Protein AF-A0A4Q3BSJ5-F1 (afdb_monomer)

Solvent-accessible surface area (backbone atoms only — not comparable to full-atom values): 5817 Å² total; per-residue (Å²): 141,86,61,68,71,60,55,51,52,55,49,53,54,51,51,53,41,41,53,52,51,51,50,32,44,76,70,63,50,33,48,76,41,50,92,74,35,34,37,34,29,49,56,80,86,54,62,96,56,55,69,68,57,54,44,50,52,54,38,42,50,48,47,39,46,62,66,69,65,67,56,83,48,6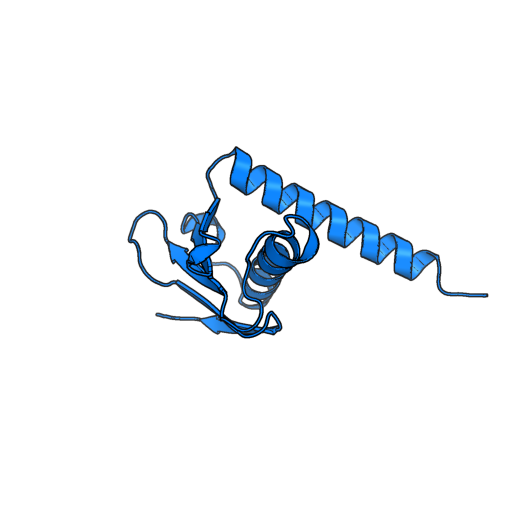0,67,84,49,49,41,36,33,26,28,60,88,79,66,44,58,54,24,33,32,43,63,73,76,46,70,47,82,42,124

Secondary structure (DSSP, 8-state):
---HHHHHHHHHHHHHHHHHHHHHHHTTSEEEETTTTEEEE-GGGTTT--HHHHHHHHHHHHHIIIIII-SS--TTS-EEEEETTT--EEEEEETTTEEEE--

Structure (mmCIF, N/CA/C/O backbone):
data_AF-A0A4Q3BSJ5-F1
#
_entry.id   AF-A0A4Q3BSJ5-F1
#
loop_
_atom_site.group_PDB
_atom_site.id
_atom_site.type_symbol
_atom_site.label_atom_id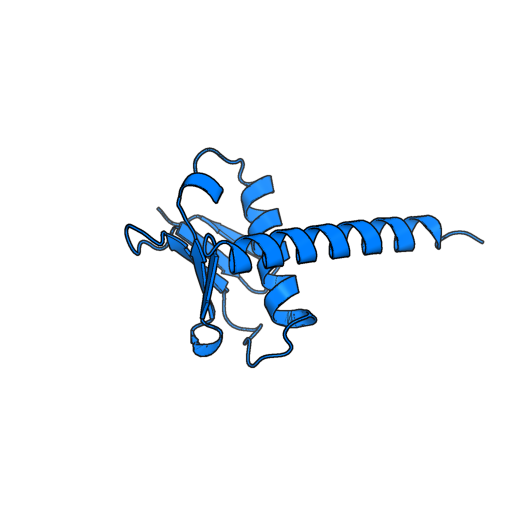
_atom_site.label_alt_id
_atom_site.label_comp_id
_atom_site.label_asym_id
_atom_site.label_entity_id
_atom_site.label_seq_id
_atom_site.pdbx_PDB_ins_code
_atom_site.Cartn_x
_atom_site.Cartn_y
_atom_site.Cartn_z
_atom_site.occupancy
_atom_site.B_iso_or_equiv
_atom_site.auth_seq_id
_atom_site.auth_comp_id
_atom_site.auth_asym_id
_atom_site.auth_atom_id
_atom_site.pdbx_PDB_model_num
ATOM 1 N N . MET A 1 1 ? 24.733 17.215 -24.770 1.00 42.94 1 MET A N 1
ATOM 2 C CA . MET A 1 1 ? 25.108 16.753 -23.414 1.00 42.94 1 MET A CA 1
ATOM 3 C C . MET A 1 1 ? 24.084 17.277 -22.419 1.00 42.94 1 MET A C 1
ATOM 5 O O . MET A 1 1 ? 24.121 18.449 -22.086 1.00 42.94 1 MET A O 1
ATOM 9 N N . GLY A 1 2 ? 23.133 16.458 -21.984 1.00 48.19 2 GLY A N 1
ATOM 10 C CA . GLY A 1 2 ? 22.139 16.880 -20.998 1.00 48.19 2 GLY A CA 1
ATOM 11 C C . GLY A 1 2 ? 21.138 15.763 -20.790 1.00 48.19 2 GLY A C 1
ATOM 12 O O . GLY A 1 2 ? 20.405 15.479 -21.725 1.00 48.19 2 GLY A O 1
ATOM 13 N N . SER A 1 3 ? 21.200 15.087 -19.636 1.00 48.91 3 SER A N 1
ATOM 14 C CA . SER A 1 3 ? 20.143 14.207 -19.078 1.00 48.91 3 SER A CA 1
ATOM 15 C C . SER A 1 3 ? 20.566 13.473 -17.789 1.00 48.91 3 SER A C 1
ATOM 17 O O . SER A 1 3 ? 19.729 12.874 -17.126 1.00 48.91 3 SER A O 1
ATOM 19 N N . THR A 1 4 ? 21.835 13.508 -17.367 1.00 52.75 4 THR A N 1
ATOM 20 C CA . THR A 1 4 ? 22.289 12.724 -16.196 1.00 52.75 4 THR A CA 1
ATOM 21 C C . THR A 1 4 ? 21.778 13.242 -14.847 1.00 52.75 4 THR A C 1
ATOM 23 O O . THR A 1 4 ? 21.507 12.436 -13.960 1.00 52.75 4 THR A O 1
ATOM 26 N N . LYS A 1 5 ? 21.575 14.558 -14.688 1.00 47.62 5 LYS A N 1
ATOM 27 C CA . LYS A 1 5 ? 21.051 15.142 -13.435 1.00 47.62 5 LYS A CA 1
ATOM 28 C C . LYS A 1 5 ? 19.560 14.860 -13.202 1.00 47.62 5 LYS A C 1
ATOM 30 O O . LYS A 1 5 ? 19.175 14.661 -12.056 1.00 47.62 5 LYS A O 1
ATOM 35 N N . GLY A 1 6 ? 18.752 14.806 -14.267 1.00 50.19 6 GLY A N 1
ATOM 36 C CA . GLY A 1 6 ? 17.335 14.423 -14.180 1.00 50.19 6 GLY A CA 1
ATOM 37 C C . GLY A 1 6 ? 17.187 12.966 -13.744 1.00 50.19 6 GLY A C 1
ATOM 38 O O . GLY A 1 6 ? 16.578 12.689 -12.718 1.00 50.19 6 GLY A O 1
ATOM 39 N N . ASN A 1 7 ? 17.906 12.060 -14.418 1.00 59.94 7 ASN A N 1
ATOM 40 C CA . ASN A 1 7 ? 17.882 10.635 -14.084 1.00 59.94 7 ASN A CA 1
ATOM 41 C C . ASN A 1 7 ? 18.360 10.332 -12.656 1.00 59.94 7 ASN A C 1
ATOM 43 O O . ASN A 1 7 ? 17.778 9.482 -11.991 1.00 59.94 7 ASN A O 1
ATOM 47 N N . GLN A 1 8 ? 19.401 11.005 -12.153 1.00 59.00 8 GLN A N 1
ATOM 48 C CA . GLN A 1 8 ? 19.862 10.778 -10.777 1.00 59.00 8 GLN A CA 1
ATOM 49 C C . GLN A 1 8 ? 18.859 11.267 -9.726 1.0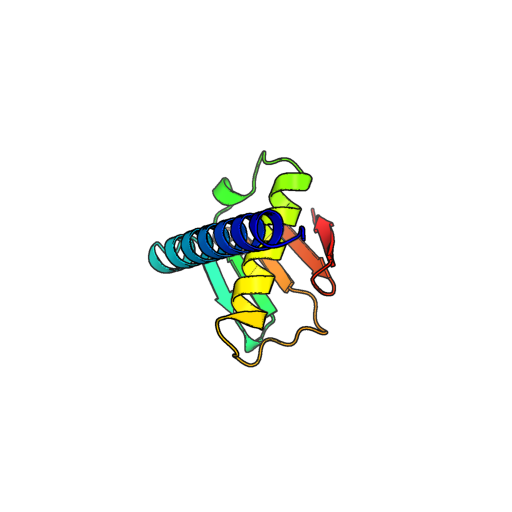0 59.00 8 GLN A C 1
ATOM 51 O O . GLN A 1 8 ? 18.660 10.586 -8.720 1.00 59.00 8 GLN A O 1
ATOM 56 N N . ALA A 1 9 ? 18.212 12.414 -9.956 1.00 62.62 9 ALA A N 1
ATOM 57 C CA . ALA A 1 9 ? 17.182 12.926 -9.056 1.00 62.62 9 ALA A CA 1
ATOM 58 C C . ALA A 1 9 ? 15.955 11.999 -9.021 1.00 62.62 9 ALA A C 1
ATOM 60 O O . ALA A 1 9 ? 15.435 11.708 -7.943 1.00 62.62 9 ALA A O 1
ATOM 61 N N . ASP A 1 10 ? 15.551 11.471 -10.177 1.00 68.81 10 ASP A N 1
ATOM 62 C CA . ASP A 1 10 ? 14.430 10.536 -10.285 1.00 68.81 10 ASP A CA 1
ATOM 63 C C . ASP A 1 10 ? 14.734 9.199 -9.590 1.00 68.81 10 ASP A C 1
ATOM 65 O O . ASP A 1 10 ? 13.901 8.676 -8.845 1.00 68.81 10 ASP A O 1
ATOM 69 N N . ILE A 1 11 ? 15.958 8.681 -9.743 1.00 72.50 11 ILE A N 1
ATOM 70 C CA . ILE A 1 11 ? 16.413 7.462 -9.056 1.00 72.50 11 ILE A CA 1
ATOM 71 C C . ILE A 1 11 ? 16.437 7.661 -7.535 1.00 72.50 11 ILE A C 1
ATOM 73 O O . ILE A 1 11 ? 15.937 6.807 -6.801 1.00 72.50 11 ILE A O 1
ATOM 77 N N . ALA A 1 12 ? 16.967 8.787 -7.047 1.00 76.81 12 ALA A N 1
ATOM 78 C CA . ALA A 1 12 ? 17.021 9.081 -5.614 1.00 76.81 12 ALA A CA 1
ATOM 79 C C . ALA A 1 12 ? 15.618 9.183 -4.993 1.00 76.81 12 ALA A C 1
ATOM 81 O O . ALA A 1 12 ? 15.376 8.666 -3.901 1.00 76.81 12 ALA A O 1
ATOM 82 N N . GLN A 1 13 ? 14.664 9.791 -5.706 1.00 73.38 13 GLN A N 1
ATOM 83 C CA . GLN A 1 13 ? 13.273 9.841 -5.262 1.00 73.38 13 GLN A CA 1
ATOM 84 C C . GLN A 1 13 ? 12.633 8.451 -5.207 1.00 73.38 13 GLN A C 1
ATOM 86 O O . GLN A 1 13 ? 11.901 8.158 -4.262 1.00 73.38 13 GLN A O 1
ATOM 91 N N . ILE A 1 14 ? 12.892 7.591 -6.196 1.00 71.06 14 ILE A N 1
ATOM 92 C CA . ILE A 1 14 ? 12.391 6.209 -6.208 1.00 71.06 14 ILE A CA 1
ATOM 93 C C . ILE A 1 14 ? 12.970 5.415 -5.029 1.00 71.06 14 ILE A C 1
ATOM 95 O O . ILE A 1 14 ? 12.212 4.751 -4.323 1.00 71.06 14 ILE A O 1
ATOM 99 N N . ALA A 1 15 ? 14.273 5.535 -4.761 1.00 76.00 15 ALA A N 1
ATOM 100 C CA . ALA A 1 15 ? 14.925 4.877 -3.629 1.00 76.00 15 ALA A CA 1
ATOM 101 C C . ALA A 1 15 ? 14.317 5.309 -2.283 1.00 76.00 15 ALA A C 1
ATOM 103 O O . ALA A 1 15 ? 13.927 4.464 -1.481 1.00 76.00 15 ALA A O 1
ATOM 104 N N . ALA A 1 16 ? 14.119 6.615 -2.072 1.00 80.88 16 ALA A N 1
ATOM 105 C CA . ALA A 1 16 ? 13.495 7.128 -0.850 1.00 80.88 16 ALA A CA 1
ATOM 106 C C . ALA A 1 16 ? 12.062 6.596 -0.641 1.00 80.88 16 ALA A C 1
ATOM 108 O O . ALA A 1 16 ? 11.651 6.309 0.484 1.00 80.88 16 ALA A O 1
ATOM 109 N N . LYS A 1 17 ? 11.294 6.433 -1.726 1.00 77.06 17 LYS A N 1
ATOM 110 C CA . LYS A 1 17 ? 9.931 5.872 -1.694 1.00 77.06 17 LYS A CA 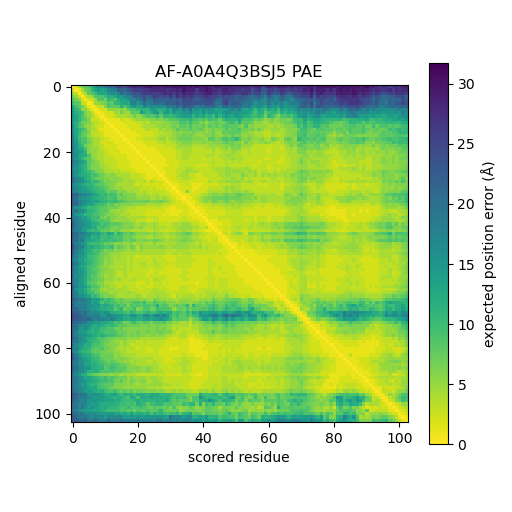1
ATOM 111 C C . LYS A 1 17 ? 9.921 4.382 -1.343 1.00 77.06 17 LYS A C 1
ATOM 113 O O . LYS A 1 17 ? 9.045 3.933 -0.599 1.00 77.06 17 LYS A O 1
ATOM 118 N N . ILE A 1 18 ? 10.890 3.629 -1.862 1.00 79.25 18 ILE A N 1
ATOM 119 C CA . ILE A 1 18 ? 11.099 2.212 -1.536 1.00 79.25 18 ILE A CA 1
ATOM 120 C C . ILE A 1 18 ? 11.450 2.063 -0.056 1.00 79.25 18 ILE A C 1
ATOM 122 O O . ILE A 1 18 ? 10.794 1.294 0.643 1.00 79.25 18 ILE A O 1
ATOM 126 N N . ASP A 1 19 ? 12.407 2.848 0.440 1.00 85.06 19 ASP A N 1
ATOM 127 C CA . ASP A 1 19 ? 12.830 2.803 1.842 1.00 85.06 19 ASP A CA 1
ATOM 128 C C . ASP A 1 19 ? 11.694 3.167 2.799 1.00 85.06 19 ASP A C 1
ATOM 130 O O . ASP A 1 19 ? 11.513 2.513 3.825 1.00 85.06 19 ASP A O 1
ATOM 134 N N . ALA A 1 20 ? 10.884 4.173 2.456 1.00 83.31 20 ALA A N 1
ATOM 135 C CA . ALA A 1 20 ? 9.698 4.513 3.235 1.00 83.31 20 ALA A CA 1
ATOM 136 C C . ALA A 1 20 ? 8.701 3.343 3.292 1.00 83.31 20 ALA A C 1
ATOM 138 O O . ALA A 1 20 ? 8.204 3.013 4.365 1.00 83.31 20 ALA A O 1
ATOM 139 N N . THR A 1 21 ? 8.448 2.678 2.160 1.00 84.25 21 THR A N 1
ATOM 140 C CA . THR A 1 21 ? 7.536 1.522 2.094 1.00 84.25 21 THR A CA 1
ATOM 141 C C . THR A 1 21 ? 8.071 0.343 2.907 1.00 84.25 21 THR A C 1
ATOM 143 O O . THR A 1 21 ? 7.329 -0.264 3.678 1.00 84.25 21 THR A O 1
ATOM 146 N N . LYS A 1 22 ? 9.376 0.065 2.805 1.00 86.44 22 LYS A N 1
ATOM 147 C CA . LYS A 1 22 ? 10.050 -0.978 3.582 1.00 86.44 22 LYS A CA 1
ATOM 148 C C . LYS A 1 22 ? 9.953 -0.715 5.087 1.00 86.44 22 LYS A C 1
ATOM 150 O O . LYS A 1 22 ? 9.580 -1.614 5.832 1.00 86.44 22 LYS A O 1
ATOM 155 N N . LYS A 1 23 ? 10.185 0.524 5.532 1.00 88.69 23 LYS A N 1
ATOM 156 C CA . LYS A 1 23 ? 10.029 0.908 6.946 1.00 88.69 23 LYS A CA 1
ATOM 157 C C . LYS A 1 23 ? 8.598 0.716 7.447 1.00 88.69 23 LYS A C 1
ATOM 159 O O . LYS A 1 23 ? 8.404 0.264 8.569 1.00 88.69 23 LYS A O 1
ATOM 164 N N . LEU A 1 24 ? 7.587 1.028 6.632 1.00 88.94 24 LEU A N 1
ATOM 165 C CA . LEU A 1 24 ? 6.185 0.805 7.009 1.00 88.94 24 LEU A CA 1
ATOM 166 C C . LEU A 1 24 ? 5.856 -0.686 7.181 1.00 88.94 24 LEU A C 1
ATOM 168 O O . LEU A 1 24 ? 5.111 -1.033 8.096 1.00 88.94 24 LEU A O 1
ATOM 172 N N . LEU A 1 25 ? 6.435 -1.556 6.346 1.00 88.00 25 LEU A N 1
ATOM 173 C CA . LEU A 1 25 ? 6.335 -3.014 6.487 1.00 88.00 25 LEU A CA 1
ATOM 174 C C . LEU A 1 25 ? 7.040 -3.517 7.753 1.00 88.00 25 LEU A C 1
ATOM 176 O O . LEU A 1 25 ? 6.457 -4.283 8.516 1.00 88.00 25 LEU A O 1
ATOM 180 N N . GLU A 1 26 ? 8.271 -3.061 8.006 1.00 89.12 26 GLU A N 1
ATOM 181 C CA . GLU A 1 26 ? 9.061 -3.432 9.192 1.00 89.12 26 GLU A CA 1
ATOM 182 C C . GLU A 1 26 ? 8.354 -3.037 10.496 1.00 89.12 26 GLU A C 1
ATOM 184 O O . GLU A 1 26 ? 8.302 -3.820 11.445 1.00 89.12 26 GLU A O 1
ATOM 189 N N . LEU A 1 27 ? 7.739 -1.852 10.518 1.00 89.25 27 LEU A N 1
ATOM 190 C CA . LEU A 1 27 ? 6.934 -1.364 11.641 1.00 89.25 27 LEU A CA 1
ATOM 191 C C . LEU A 1 27 ? 5.537 -2.003 11.713 1.00 89.25 27 LEU A C 1
ATOM 193 O O . LEU A 1 27 ? 4.765 -1.666 12.607 1.00 89.25 27 LEU A O 1
ATOM 197 N N . LYS A 1 28 ? 5.193 -2.905 10.782 1.00 86.56 28 LYS A N 1
ATOM 198 C CA . LYS A 1 28 ? 3.872 -3.545 10.646 1.00 86.56 28 LYS A CA 1
ATOM 199 C C . LYS A 1 28 ? 2.711 -2.557 10.507 1.00 86.56 28 LYS A C 1
ATOM 201 O O . LYS A 1 28 ? 1.561 -2.910 10.757 1.00 86.56 28 LYS A O 1
ATOM 206 N N . LEU A 1 29 ? 3.004 -1.333 10.069 1.00 87.19 29 LEU A N 1
ATOM 207 C CA . LEU A 1 29 ? 1.997 -0.315 9.771 1.00 87.19 29 LEU A CA 1
ATOM 208 C C . LEU A 1 29 ? 1.350 -0.530 8.395 1.00 87.19 29 LEU A C 1
ATOM 210 O O . LEU A 1 29 ? 0.322 0.071 8.079 1.00 87.19 29 LEU A O 1
ATOM 214 N N . LEU A 1 30 ? 1.969 -1.390 7.585 1.00 90.81 30 LEU A N 1
ATOM 215 C CA . LEU A 1 30 ? 1.514 -1.836 6.282 1.00 90.81 30 LEU A CA 1
ATOM 216 C C . LEU A 1 30 ? 1.731 -3.352 6.171 1.00 90.81 30 LEU A C 1
ATOM 218 O O . LEU A 1 30 ? 2.740 -3.872 6.640 1.00 90.81 30 LEU A O 1
ATOM 222 N N . GLN A 1 31 ? 0.792 -4.062 5.551 1.00 91.19 31 GLN A N 1
ATOM 223 C CA . GLN A 1 31 ? 0.874 -5.492 5.239 1.00 91.19 31 GLN A CA 1
ATOM 224 C C . GLN A 1 31 ? 0.467 -5.710 3.781 1.00 91.19 31 GLN A C 1
ATOM 226 O O . GLN A 1 31 ? -0.439 -5.035 3.293 1.00 91.19 31 GLN A O 1
ATOM 231 N N . ILE A 1 32 ? 1.106 -6.648 3.082 1.00 89.19 32 ILE A N 1
ATOM 232 C CA . ILE A 1 32 ? 0.832 -6.931 1.665 1.00 89.19 32 ILE A CA 1
ATOM 233 C C . ILE A 1 32 ? 0.501 -8.416 1.520 1.00 89.19 32 ILE A C 1
ATOM 235 O O . ILE A 1 32 ? 1.263 -9.262 1.979 1.00 89.19 32 ILE A O 1
ATOM 239 N N . SER A 1 33 ? -0.632 -8.723 0.888 1.00 88.00 33 SER A N 1
ATOM 240 C CA . SER A 1 33 ? -0.957 -10.061 0.385 1.00 88.00 33 SER A CA 1
ATOM 241 C C . SER A 1 33 ? -0.753 -10.060 -1.125 1.00 88.00 33 SER A C 1
ATOM 243 O O . SER A 1 33 ? -1.539 -9.448 -1.853 1.00 88.00 33 SER A O 1
ATOM 245 N N . PHE A 1 34 ? 0.308 -10.725 -1.586 1.00 80.38 34 PHE A N 1
ATOM 246 C CA . PHE A 1 34 ? 0.639 -10.812 -3.011 1.00 80.38 34 PHE A CA 1
ATOM 247 C C . PHE A 1 34 ? -0.359 -11.679 -3.777 1.00 80.38 34 PHE A C 1
ATOM 249 O O . PHE A 1 34 ? -0.818 -11.260 -4.829 1.00 80.38 34 PHE A O 1
ATOM 256 N N . ALA A 1 35 ? -0.781 -12.812 -3.206 1.00 80.31 35 ALA A N 1
ATOM 257 C CA . ALA A 1 35 ? -1.746 -13.715 -3.839 1.00 80.31 35 ALA A CA 1
ATOM 258 C C . ALA A 1 35 ? -3.115 -13.059 -4.093 1.00 80.31 35 ALA A C 1
ATOM 260 O O . ALA A 1 35 ? -3.807 -13.401 -5.045 1.00 80.31 35 ALA A O 1
ATOM 261 N N . ASP A 1 36 ? -3.508 -12.116 -3.235 1.00 83.62 36 ASP A N 1
ATOM 262 C CA . ASP A 1 36 ? -4.794 -11.430 -3.339 1.00 83.62 36 ASP A CA 1
ATOM 263 C C . ASP A 1 36 ? -4.713 -10.033 -3.972 1.00 83.62 36 ASP A C 1
ATOM 265 O O . ASP A 1 36 ? -5.747 -9.374 -4.095 1.00 83.62 36 ASP A O 1
ATOM 269 N N . ASN A 1 37 ? -3.514 -9.527 -4.276 1.00 87.31 37 ASN A N 1
ATOM 270 C CA . ASN A 1 37 ? -3.287 -8.119 -4.613 1.00 87.31 37 ASN A CA 1
ATOM 271 C C . ASN A 1 37 ? -3.901 -7.136 -3.593 1.00 87.31 37 ASN A C 1
ATOM 273 O O . ASN A 1 37 ? -4.539 -6.139 -3.950 1.00 87.31 37 ASN A O 1
ATOM 277 N N . LYS A 1 38 ? -3.697 -7.401 -2.296 1.00 91.19 38 LYS A N 1
ATOM 278 C CA . LYS A 1 38 ? -4.232 -6.569 -1.205 1.00 91.19 38 LYS A CA 1
ATOM 279 C C . LYS A 1 38 ? -3.121 -5.903 -0.415 1.00 91.19 38 LYS A C 1
ATOM 281 O O . LYS A 1 38 ? -2.130 -6.533 -0.058 1.00 91.19 38 LYS A O 1
ATOM 286 N N . VAL A 1 39 ? -3.341 -4.649 -0.051 1.00 92.50 39 VAL A N 1
ATOM 287 C CA . VAL A 1 39 ? -2.539 -3.913 0.926 1.00 92.50 39 VAL A CA 1
ATOM 288 C C . VAL A 1 39 ? -3.435 -3.586 2.103 1.00 92.50 39 VAL A C 1
ATOM 290 O O . VAL A 1 39 ? -4.509 -3.024 1.920 1.00 92.50 39 VAL A O 1
ATOM 293 N N . LYS A 1 40 ? -2.999 -3.903 3.316 1.00 93.75 40 LYS A N 1
ATOM 294 C CA . LYS A 1 40 ? -3.654 -3.452 4.542 1.00 93.75 40 LYS A CA 1
ATOM 295 C C . LYS A 1 40 ? -2.785 -2.390 5.200 1.00 93.75 40 LYS A C 1
ATOM 297 O O . LYS A 1 40 ? -1.577 -2.584 5.307 1.00 93.75 40 LYS A O 1
ATOM 302 N N . LEU A 1 41 ? -3.372 -1.282 5.632 1.00 93.06 41 LEU A N 1
ATOM 303 C CA . LEU A 1 41 ? -2.678 -0.226 6.371 1.00 93.06 41 LEU A CA 1
ATOM 304 C C . LEU A 1 41 ? -3.568 0.376 7.462 1.00 93.06 41 LEU A C 1
ATOM 306 O O . LEU A 1 41 ? -4.788 0.252 7.411 1.00 93.06 41 LEU A O 1
ATOM 310 N N . TYR A 1 42 ? -2.953 1.042 8.434 1.00 89.62 42 TYR A N 1
ATOM 311 C CA . TYR A 1 42 ? -3.675 1.824 9.437 1.00 89.62 42 TYR A CA 1
ATOM 312 C C . TYR A 1 42 ? -4.284 3.096 8.841 1.00 89.62 42 TYR A C 1
ATOM 314 O O . TYR A 1 42 ? -3.653 3.777 8.020 1.00 89.62 42 TYR A O 1
ATOM 322 N N . LYS A 1 43 ? -5.495 3.444 9.288 1.00 83.31 43 LYS A N 1
ATOM 323 C CA . LYS A 1 43 ? -6.260 4.603 8.818 1.00 83.31 43 LYS A CA 1
ATOM 324 C C . LYS A 1 43 ? -5.472 5.908 8.877 1.00 83.31 43 LYS A C 1
ATOM 326 O O . LYS A 1 43 ? -5.624 6.743 7.995 1.00 83.31 43 LYS A O 1
ATOM 331 N N . GLU A 1 44 ? -4.615 6.097 9.869 1.00 85.44 44 GLU A N 1
ATOM 332 C CA . GLU A 1 44 ? -3.823 7.306 10.119 1.00 85.44 44 GLU A CA 1
ATOM 333 C C . GLU A 1 44 ? -2.824 7.609 8.998 1.00 85.44 44 GLU A C 1
ATOM 335 O O . GLU A 1 44 ? -2.487 8.770 8.752 1.00 85.44 44 GLU A O 1
ATOM 340 N N . LEU A 1 45 ? -2.377 6.580 8.273 1.00 83.50 45 LEU A N 1
ATOM 341 C CA . LEU A 1 45 ? -1.510 6.752 7.106 1.00 83.50 45 LEU A CA 1
ATOM 342 C C . LEU A 1 45 ? -2.262 7.349 5.907 1.00 83.50 45 LEU A C 1
ATOM 344 O O . LEU A 1 45 ? -1.637 7.807 4.948 1.00 83.50 45 LEU A O 1
ATOM 348 N N . TRP A 1 46 ? -3.595 7.359 5.960 1.00 79.88 46 TRP A N 1
ATOM 349 C CA . TRP A 1 46 ? -4.461 7.634 4.821 1.00 79.88 46 TRP A CA 1
ATOM 350 C C . TRP A 1 46 ? -5.494 8.744 5.060 1.00 79.88 46 TRP A C 1
ATOM 352 O O . TRP A 1 46 ? -5.741 9.572 4.180 1.00 79.88 46 TRP A O 1
ATOM 362 N N . ALA A 1 47 ? -6.116 8.776 6.236 1.00 81.88 47 ALA A N 1
ATOM 363 C CA . ALA A 1 47 ? -7.203 9.680 6.576 1.00 81.88 47 ALA A CA 1
ATOM 364 C C . ALA A 1 47 ? -6.734 11.137 6.653 1.00 81.88 47 ALA A C 1
ATOM 366 O O . ALA A 1 47 ? -5.650 11.449 7.143 1.00 81.88 47 ALA A O 1
ATOM 367 N N . GLY A 1 48 ? -7.563 12.041 6.128 1.00 82.12 48 GLY A N 1
ATOM 368 C CA . GLY A 1 48 ? -7.270 13.476 6.080 1.00 82.12 48 GLY A CA 1
ATOM 369 C C . GLY A 1 48 ? -6.164 13.874 5.096 1.00 82.12 48 GLY A C 1
ATOM 370 O O . GLY A 1 48 ? -5.851 15.057 4.992 1.00 82.12 48 GLY A O 1
ATOM 371 N N . LYS A 1 49 ? -5.566 12.925 4.362 1.00 87.62 49 LYS A N 1
ATOM 372 C CA . LYS A 1 49 ? -4.573 13.224 3.326 1.00 87.62 49 LYS A CA 1
ATOM 373 C C . LYS A 1 49 ? -5.248 13.578 2.008 1.00 87.62 49 LYS A C 1
ATOM 375 O O . LYS A 1 49 ? -6.273 13.010 1.637 1.00 87.62 49 LYS A O 1
ATOM 380 N N . GLU A 1 50 ? -4.628 14.483 1.260 1.00 89.62 50 GLU A N 1
ATOM 381 C CA . GLU A 1 50 ? -5.115 14.865 -0.061 1.00 89.62 50 GLU A CA 1
ATOM 382 C C . GLU A 1 50 ? -5.098 13.685 -1.044 1.00 89.62 50 GLU A C 1
ATOM 384 O O . GLU A 1 50 ? -4.300 12.746 -0.944 1.00 89.62 50 GLU A O 1
ATOM 389 N N . ARG A 1 51 ? -5.966 13.743 -2.059 1.00 85.31 51 ARG A N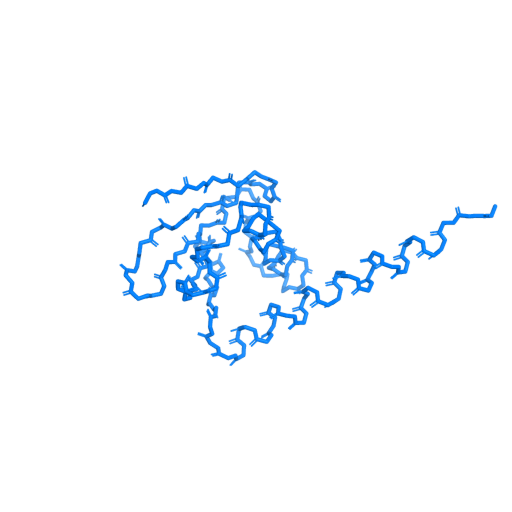 1
ATOM 390 C CA . ARG A 1 51 ? -6.056 12.715 -3.109 1.00 85.31 51 ARG A CA 1
ATOM 391 C C . ARG A 1 51 ? -4.725 12.494 -3.842 1.00 85.31 51 ARG A C 1
ATOM 393 O O . ARG A 1 51 ? -4.403 11.363 -4.202 1.00 85.31 51 ARG A O 1
ATOM 400 N N . SER A 1 52 ? -3.954 13.557 -4.066 1.00 86.75 52 SER A N 1
ATOM 401 C CA . SER A 1 52 ? -2.632 13.519 -4.708 1.00 86.75 52 SER A CA 1
ATOM 402 C C . SER A 1 52 ? -1.632 12.685 -3.901 1.00 86.75 52 SER A C 1
ATOM 404 O O . SER A 1 52 ? -0.982 11.797 -4.458 1.00 86.75 52 SER A O 1
ATOM 406 N N . PHE A 1 53 ? -1.568 12.917 -2.587 1.00 87.06 53 PHE A N 1
ATOM 407 C CA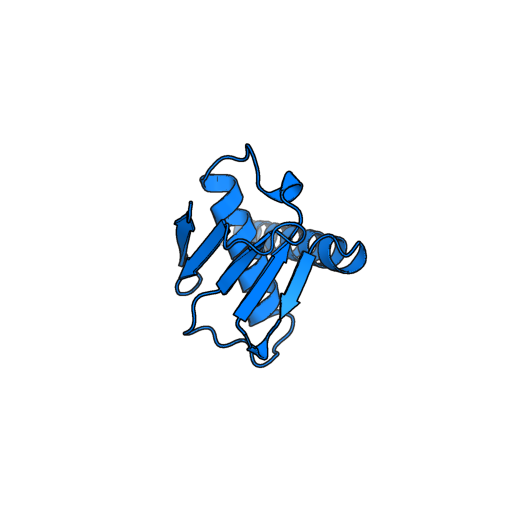 . PHE A 1 53 ? -0.749 12.148 -1.654 1.00 87.06 53 PHE A CA 1
ATOM 408 C C . PHE A 1 53 ? -1.128 10.669 -1.697 1.00 87.06 53 PHE A C 1
ATOM 410 O O . PHE A 1 53 ? -0.275 9.820 -1.937 1.00 87.06 53 PHE A O 1
ATOM 417 N N . ARG A 1 54 ? -2.421 10.373 -1.552 1.00 86.44 54 ARG A N 1
ATOM 418 C CA . ARG A 1 54 ? -2.979 9.015 -1.543 1.00 86.44 54 ARG A CA 1
ATOM 419 C C . ARG A 1 54 ? -2.653 8.231 -2.813 1.00 86.44 54 ARG A C 1
ATOM 421 O O . ARG A 1 54 ? -2.154 7.110 -2.755 1.00 86.44 54 ARG A O 1
ATOM 428 N N . LYS A 1 55 ? -2.824 8.868 -3.974 1.00 86.75 55 LYS A N 1
ATOM 429 C CA . LYS A 1 55 ? -2.435 8.305 -5.274 1.00 86.75 55 LYS A CA 1
ATOM 430 C C . LYS A 1 55 ? -0.928 8.047 -5.364 1.00 86.75 55 LYS A C 1
ATOM 432 O O . LYS A 1 55 ? -0.523 7.005 -5.871 1.00 86.75 55 LYS A O 1
ATOM 437 N N . SER A 1 56 ? -0.101 8.989 -4.908 1.00 86.06 56 SER A N 1
ATOM 438 C CA . SER A 1 56 ? 1.363 8.846 -4.909 1.00 86.06 56 SER A CA 1
ATOM 439 C C . SER A 1 56 ? 1.809 7.697 -4.003 1.00 86.06 56 SER A C 1
ATOM 441 O O . SER A 1 56 ? 2.591 6.845 -4.414 1.00 86.06 56 SER A O 1
ATOM 443 N N . PHE A 1 57 ? 1.238 7.617 -2.803 1.00 87.56 57 PHE A N 1
ATOM 444 C CA . PHE A 1 57 ? 1.494 6.561 -1.835 1.00 87.56 57 PHE A CA 1
ATOM 445 C C . PHE A 1 57 ? 1.141 5.176 -2.390 1.00 87.56 57 PHE A C 1
ATOM 447 O O . PHE A 1 57 ? 1.989 4.285 -2.402 1.00 87.56 57 PHE A O 1
ATOM 454 N N . ALA A 1 58 ? -0.062 5.020 -2.954 1.00 88.25 58 ALA A N 1
ATOM 455 C CA . ALA A 1 58 ? -0.488 3.771 -3.584 1.00 88.25 58 ALA A CA 1
ATOM 456 C C . ALA A 1 58 ? 0.446 3.349 -4.731 1.00 88.25 58 ALA A C 1
ATOM 458 O O . ALA A 1 58 ? 0.815 2.179 -4.841 1.00 88.25 58 ALA A O 1
ATOM 459 N N . LYS A 1 59 ? 0.886 4.306 -5.560 1.00 87.00 59 LYS A N 1
ATOM 460 C CA . LYS A 1 59 ? 1.865 4.049 -6.626 1.00 87.00 59 LYS A CA 1
ATOM 461 C C . LYS A 1 59 ? 3.214 3.589 -6.087 1.00 87.00 59 LYS A C 1
ATOM 463 O O . LYS A 1 59 ? 3.813 2.698 -6.678 1.00 87.00 59 LYS A O 1
ATOM 468 N N . ASN A 1 60 ? 3.691 4.165 -4.987 1.00 86.50 60 ASN A N 1
ATOM 469 C CA . ASN A 1 60 ? 4.964 3.762 -4.389 1.00 86.50 60 ASN A CA 1
ATOM 470 C C . ASN A 1 60 ? 4.919 2.300 -3.935 1.00 86.50 60 ASN A C 1
ATOM 472 O O . ASN A 1 60 ? 5.851 1.549 -4.209 1.00 86.50 60 ASN A O 1
ATOM 476 N N . ILE A 1 61 ? 3.807 1.886 -3.324 1.00 87.69 61 ILE A N 1
ATOM 477 C CA . ILE A 1 61 ? 3.605 0.497 -2.903 1.00 87.69 61 ILE A CA 1
ATOM 478 C C . ILE A 1 61 ? 3.523 -0.423 -4.119 1.00 87.69 61 ILE A C 1
ATOM 480 O O . ILE A 1 61 ? 4.198 -1.443 -4.156 1.00 87.69 61 ILE A O 1
ATOM 484 N N . TYR A 1 62 ? 2.787 -0.032 -5.161 1.00 86.38 62 TYR A N 1
ATOM 485 C CA . TYR A 1 62 ? 2.729 -0.791 -6.411 1.00 86.38 62 TYR A CA 1
ATOM 486 C C . TYR A 1 62 ? 4.112 -0.984 -7.055 1.00 86.38 62 TYR A C 1
ATOM 488 O O . TYR A 1 62 ? 4.443 -2.084 -7.494 1.00 86.38 62 TYR A O 1
ATOM 496 N N . VAL A 1 63 ? 4.941 0.066 -7.088 1.00 82.00 63 VAL A N 1
ATOM 497 C CA . VAL A 1 63 ? 6.329 -0.017 -7.574 1.00 82.00 63 VAL A CA 1
ATOM 498 C C . VAL A 1 63 ? 7.148 -0.962 -6.699 1.00 82.00 63 VAL A C 1
ATOM 500 O O . VAL A 1 63 ? 7.868 -1.806 -7.228 1.00 82.00 63 VAL A O 1
ATOM 503 N N . TYR A 1 64 ? 7.015 -0.865 -5.376 1.00 83.56 64 TYR A N 1
ATOM 504 C CA . TYR A 1 64 ? 7.699 -1.756 -4.446 1.00 83.56 64 TYR A CA 1
ATOM 505 C C . TYR A 1 64 ? 7.329 -3.230 -4.689 1.00 83.56 64 TYR A C 1
ATOM 507 O O . TYR A 1 64 ? 8.221 -4.051 -4.907 1.00 83.56 64 TYR A O 1
ATOM 515 N N . CYS A 1 65 ? 6.034 -3.553 -4.773 1.00 80.88 65 CYS A N 1
ATOM 516 C CA . CYS A 1 65 ? 5.556 -4.909 -5.056 1.00 80.88 65 CYS A CA 1
ATOM 517 C C . CYS A 1 65 ? 6.030 -5.416 -6.425 1.00 80.88 65 CYS A C 1
ATOM 519 O O . CYS A 1 65 ? 6.605 -6.493 -6.537 1.00 80.88 65 CYS A O 1
ATOM 521 N N . GLY A 1 66 ? 5.801 -4.629 -7.479 1.00 74.00 66 GLY A N 1
ATOM 522 C CA 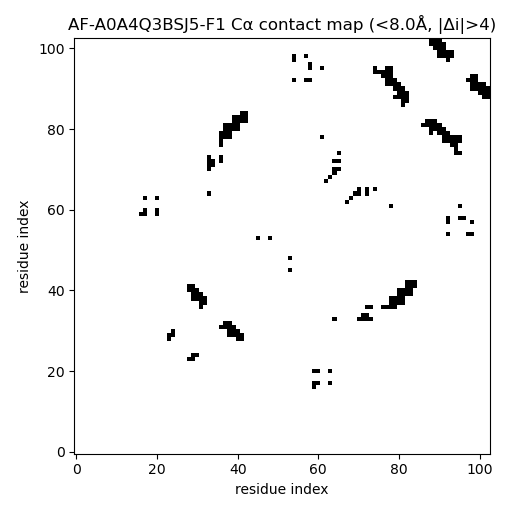. GLY A 1 66 ? 5.953 -5.087 -8.856 1.00 74.00 66 GLY A CA 1
ATOM 523 C C . GLY A 1 66 ? 7.362 -4.979 -9.442 1.00 74.00 66 GLY A C 1
ATOM 524 O O . GLY A 1 66 ? 7.610 -5.553 -10.504 1.00 74.00 66 GLY A O 1
ATOM 525 N N . VAL A 1 67 ? 8.263 -4.206 -8.833 1.00 69.12 67 VAL A N 1
ATOM 526 C CA . VAL A 1 67 ? 9.632 -4.000 -9.344 1.00 69.12 67 VAL A CA 1
ATOM 527 C C . VAL A 1 67 ? 10.672 -4.603 -8.411 1.00 69.12 67 VAL A C 1
ATOM 529 O O . VAL A 1 67 ? 11.626 -5.213 -8.889 1.00 69.12 67 VAL A O 1
ATOM 532 N N . ILE A 1 68 ? 10.501 -4.437 -7.097 1.00 68.12 68 ILE A N 1
ATOM 533 C CA . ILE A 1 68 ? 11.538 -4.786 -6.123 1.00 68.12 68 ILE A CA 1
ATOM 534 C C . ILE A 1 68 ? 11.386 -6.219 -5.640 1.00 68.12 68 ILE A C 1
ATOM 536 O O . ILE A 1 68 ? 12.355 -6.972 -5.690 1.00 68.12 68 ILE A O 1
ATOM 540 N N . LEU A 1 69 ? 10.185 -6.601 -5.208 1.00 69.38 69 LEU A N 1
ATOM 541 C CA . LEU A 1 69 ? 9.978 -7.930 -4.639 1.00 69.38 69 LEU A CA 1
ATOM 542 C C . LEU A 1 69 ? 9.977 -9.038 -5.700 1.00 69.38 69 LEU A C 1
ATOM 544 O O . LEU A 1 69 ? 10.381 -10.152 -5.395 1.00 69.38 69 LEU A O 1
ATOM 548 N N . LYS A 1 70 ? 9.613 -8.725 -6.956 1.00 64.50 70 LYS A N 1
ATOM 549 C CA . LYS A 1 70 ? 9.536 -9.692 -8.075 1.00 64.50 70 LYS A CA 1
ATOM 550 C C . LYS A 1 70 ? 8.714 -10.953 -7.745 1.00 64.50 70 LYS A C 1
ATOM 552 O O . LYS A 1 70 ? 8.924 -11.993 -8.360 1.00 64.50 70 LYS A O 1
ATOM 557 N N . GLU A 1 71 ? 7.808 -10.857 -6.779 1.00 64.62 71 GLU A N 1
ATOM 558 C CA . GLU A 1 71 ? 6.879 -11.931 -6.431 1.00 64.62 71 GLU A CA 1
ATOM 559 C C . GLU A 1 71 ? 5.732 -11.990 -7.453 1.00 64.62 71 GLU A C 1
ATOM 561 O O . GLU A 1 71 ? 5.656 -11.117 -8.326 1.00 64.62 71 GLU A O 1
ATOM 566 N N . ASP A 1 72 ? 4.852 -12.995 -7.345 1.00 68.44 72 ASP A N 1
ATOM 567 C CA . ASP A 1 72 ? 3.652 -13.228 -8.178 1.00 68.44 72 ASP A CA 1
ATOM 568 C C . ASP A 1 72 ? 2.580 -12.129 -8.006 1.00 68.44 72 ASP A C 1
ATOM 570 O O . ASP A 1 72 ? 1.395 -12.372 -7.799 1.00 68.44 72 ASP A O 1
ATOM 574 N N . PHE A 1 73 ? 3.005 -10.874 -8.055 1.00 76.50 73 PHE A N 1
ATOM 575 C CA . PHE A 1 73 ? 2.164 -9.705 -8.031 1.00 76.50 73 PHE A CA 1
ATOM 576 C C . PHE A 1 73 ? 1.572 -9.492 -9.423 1.00 76.50 73 PHE A C 1
ATOM 578 O O . PHE A 1 73 ? 2.249 -9.009 -10.341 1.00 76.50 73 PHE A O 1
ATOM 585 N N . ASP A 1 74 ? 0.297 -9.834 -9.582 1.00 78.62 74 ASP A N 1
ATOM 586 C CA . ASP A 1 74 ? -0.385 -9.695 -10.859 1.00 78.62 74 ASP A CA 1
ATOM 587 C C . ASP A 1 74 ? -0.675 -8.219 -11.156 1.00 78.62 74 ASP A C 1
ATOM 589 O O . ASP A 1 74 ? -1.616 -7.612 -10.651 1.00 78.62 74 ASP A O 1
ATOM 593 N N . LYS A 1 75 ? 0.132 -7.618 -12.028 1.00 77.12 75 LYS A N 1
ATOM 594 C CA . LYS A 1 75 ? -0.006 -6.209 -12.421 1.00 77.12 75 LYS A CA 1
ATOM 595 C C . LYS A 1 75 ? -1.277 -5.907 -13.215 1.00 77.12 75 LYS A C 1
ATOM 597 O O . LYS A 1 75 ? -1.584 -4.724 -13.395 1.00 77.12 75 LYS A O 1
ATOM 602 N N . THR A 1 76 ? -1.968 -6.930 -13.719 1.00 80.56 76 THR A N 1
ATOM 603 C CA . THR A 1 76 ? -3.231 -6.785 -14.451 1.00 80.56 76 THR A CA 1
ATOM 604 C C . THR A 1 76 ? -4.407 -6.578 -13.503 1.00 80.56 76 THR A C 1
ATOM 606 O O . THR A 1 76 ? -5.370 -5.893 -13.855 1.00 80.56 76 THR A O 1
ATOM 609 N N . LEU A 1 77 ? -4.295 -7.089 -12.275 1.00 83.31 77 LEU A N 1
ATOM 610 C CA . LEU A 1 77 ? -5.296 -6.918 -11.241 1.00 83.31 77 LEU A CA 1
ATOM 611 C C . LEU A 1 77 ? -5.107 -5.583 -10.505 1.00 83.31 77 LEU A C 1
ATOM 6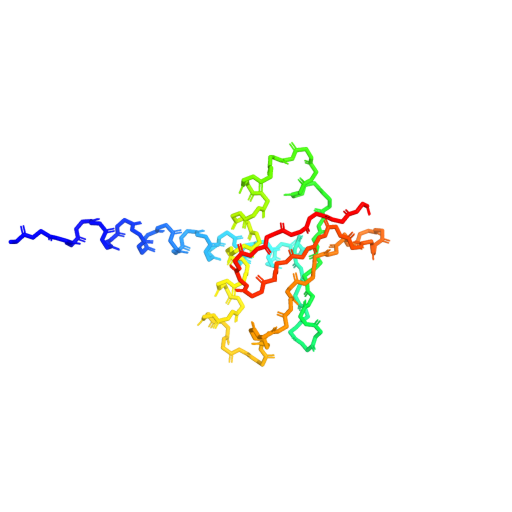13 O O . LEU A 1 77 ? -3.982 -5.114 -10.302 1.00 83.31 77 LEU A O 1
ATOM 617 N N . PRO A 1 78 ? -6.203 -4.942 -10.075 1.00 88.06 78 PRO A N 1
ATOM 618 C CA . PRO A 1 78 ? -6.115 -3.779 -9.207 1.00 88.06 78 PRO A CA 1
ATOM 619 C C . PRO A 1 78 ? -5.446 -4.126 -7.876 1.00 88.06 78 PRO A C 1
ATOM 621 O O . PRO A 1 78 ? -5.639 -5.214 -7.343 1.00 88.06 78 PRO A O 1
ATOM 624 N N . LEU A 1 79 ? -4.693 -3.173 -7.330 1.00 89.75 79 LEU A N 1
ATOM 625 C CA . LEU A 1 79 ? -4.174 -3.259 -5.971 1.00 89.75 79 LEU A CA 1
ATOM 626 C C . LEU A 1 79 ? -5.196 -2.644 -5.021 1.00 89.75 79 LEU A C 1
ATOM 628 O O . LEU A 1 79 ? -5.402 -1.427 -5.046 1.00 89.75 79 LEU A O 1
ATOM 632 N N . ASP A 1 80 ? -5.841 -3.478 -4.216 1.00 92.31 80 ASP A N 1
ATOM 633 C CA . ASP A 1 80 ? -6.904 -3.059 -3.308 1.00 92.31 80 ASP A CA 1
ATOM 634 C C . ASP A 1 80 ? -6.324 -2.718 -1.927 1.00 92.31 80 ASP A C 1
ATOM 636 O O . ASP A 1 80 ? -5.522 -3.462 -1.361 1.00 92.31 80 ASP A O 1
ATOM 640 N N . PHE A 1 81 ? -6.726 -1.574 -1.377 1.00 92.75 81 PHE A N 1
ATOM 641 C CA . PHE A 1 81 ? -6.235 -1.043 -0.110 1.00 92.75 81 PHE A CA 1
ATOM 642 C C . PHE A 1 81 ? -7.318 -1.161 0.950 1.00 92.75 81 PHE A C 1
ATOM 644 O O . PHE A 1 81 ? -8.438 -0.686 0.758 1.00 92.75 81 PHE A O 1
ATOM 651 N N . PHE A 1 82 ? -6.967 -1.755 2.082 1.00 93.69 82 PHE A N 1
ATOM 652 C CA . PHE A 1 82 ? -7.860 -2.016 3.197 1.00 93.69 82 PHE A CA 1
ATOM 653 C C . PHE A 1 82 ? -7.340 -1.363 4.468 1.00 93.69 82 PHE A C 1
ATOM 655 O O . PHE A 1 82 ? -6.135 -1.297 4.716 1.00 93.69 82 PHE A O 1
ATOM 662 N N . ASP A 1 83 ? -8.274 -0.927 5.293 1.00 92.38 83 ASP A N 1
ATOM 663 C CA . ASP A 1 83 ? -7.991 -0.532 6.659 1.00 92.38 83 ASP A CA 1
ATOM 664 C C . ASP A 1 83 ? -7.750 -1.776 7.535 1.00 92.38 83 ASP A C 1
ATOM 666 O O . ASP A 1 83 ? -8.543 -2.721 7.505 1.00 92.38 83 ASP A O 1
ATOM 670 N N . ILE A 1 84 ? -6.649 -1.799 8.295 1.00 91.06 84 ILE A N 1
ATOM 671 C CA . ILE A 1 84 ? -6.279 -2.945 9.148 1.00 91.06 84 ILE A CA 1
ATOM 672 C C . ILE A 1 84 ? -7.321 -3.191 10.243 1.00 91.06 84 ILE A C 1
ATOM 674 O O . ILE A 1 84 ? -7.618 -4.348 10.535 1.00 91.06 84 ILE A O 1
ATOM 678 N N . GLU A 1 85 ? -7.868 -2.134 10.843 1.00 90.00 85 GLU A N 1
ATOM 679 C CA . GLU A 1 85 ? -8.716 -2.248 12.033 1.00 90.00 85 GLU A CA 1
ATOM 680 C C . GLU A 1 85 ? -10.151 -2.652 11.686 1.00 90.00 85 GLU A C 1
ATOM 682 O O . GLU A 1 85 ? -10.717 -3.571 12.273 1.00 90.00 85 GLU A O 1
ATOM 687 N N . SER A 1 86 ? -10.745 -1.973 10.709 1.00 90.75 86 SER A N 1
ATOM 688 C CA . SER A 1 86 ? -12.131 -2.177 10.286 1.00 90.75 86 SER A CA 1
ATOM 689 C C . SER A 1 86 ? -12.287 -3.214 9.178 1.00 90.75 86 SER A C 1
ATOM 691 O O . SER A 1 86 ? -13.407 -3.643 8.901 1.00 90.75 86 SER A O 1
ATOM 693 N N . GLY A 1 87 ? -11.197 -3.582 8.496 1.00 90.19 87 GLY A N 1
ATOM 694 C CA . GLY A 1 87 ? -11.227 -4.474 7.338 1.00 90.19 87 GLY A CA 1
ATOM 695 C C . GLY A 1 87 ? -11.935 -3.885 6.114 1.00 90.19 87 GLY A C 1
ATOM 696 O O . GLY A 1 87 ? -12.196 -4.612 5.155 1.00 90.19 87 GLY A O 1
ATOM 697 N N . LYS A 1 88 ? -12.275 -2.590 6.125 1.00 91.69 88 LYS A N 1
ATOM 698 C CA . LYS A 1 88 ? -12.988 -1.931 5.025 1.00 91.69 88 LYS A CA 1
ATOM 699 C C . LYS A 1 88 ? -12.050 -1.600 3.872 1.00 91.69 88 LYS A C 1
ATOM 701 O O . LYS A 1 88 ? -10.910 -1.191 4.085 1.00 91.69 88 LYS A O 1
ATOM 706 N N . LEU A 1 89 ? -12.558 -1.739 2.648 1.00 91.50 89 LEU A N 1
ATOM 707 C CA . LEU A 1 89 ? -11.880 -1.282 1.438 1.00 91.50 89 LEU A CA 1
ATOM 708 C C . LEU A 1 89 ? -11.878 0.251 1.413 1.00 91.50 89 LEU A C 1
ATOM 710 O O . LEU A 1 89 ? -12.937 0.861 1.354 1.00 91.50 89 LEU A O 1
ATOM 714 N N . ILE A 1 90 ? -10.696 0.860 1.417 1.00 90.44 90 ILE A N 1
ATOM 715 C CA . ILE A 1 90 ? -10.517 2.323 1.410 1.00 90.44 90 ILE A CA 1
ATOM 716 C C . ILE A 1 90 ? -10.183 2.872 0.016 1.00 90.44 90 ILE A C 1
ATOM 718 O O . ILE A 1 90 ? -10.295 4.072 -0.249 1.00 90.44 90 ILE A O 1
ATOM 722 N N . GLY A 1 91 ? -9.791 1.997 -0.908 1.00 90.12 91 GLY A N 1
ATOM 723 C CA . GLY A 1 91 ? -9.702 2.323 -2.324 1.00 90.12 91 GLY A CA 1
ATOM 724 C C . GLY A 1 91 ? -8.850 1.344 -3.107 1.00 90.12 91 GLY A C 1
ATOM 725 O O . GLY A 1 91 ? -8.420 0.320 -2.579 1.00 90.12 91 GLY A O 1
ATOM 726 N N . ARG A 1 92 ? -8.619 1.648 -4.383 1.00 91.19 92 ARG A N 1
ATOM 727 C CA . ARG A 1 92 ? -7.827 0.785 -5.258 1.00 91.19 92 ARG A CA 1
ATOM 728 C C . ARG A 1 92 ? -6.959 1.549 -6.236 1.00 91.19 92 ARG A C 1
ATOM 730 O O . ARG A 1 92 ? -7.337 2.613 -6.731 1.00 91.19 92 ARG A O 1
ATOM 737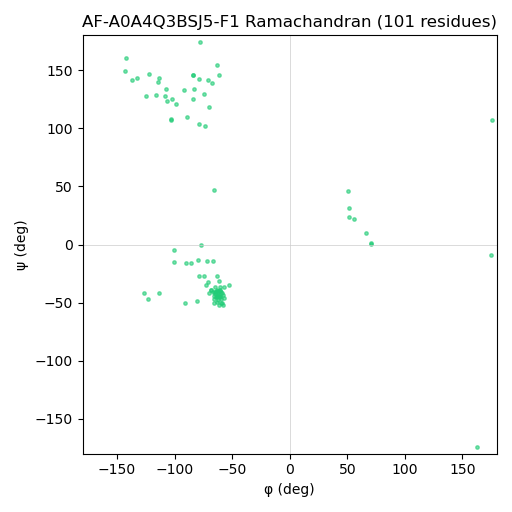 N N . LEU A 1 93 ? -5.829 0.944 -6.581 1.00 89.12 93 LEU A N 1
ATOM 738 C CA . LEU A 1 93 ? -4.995 1.365 -7.695 1.00 89.12 93 LEU A CA 1
ATOM 739 C C . LEU A 1 93 ? -5.202 0.416 -8.882 1.00 89.12 93 LEU A C 1
ATOM 741 O O . LEU A 1 93 ? -4.716 -0.711 -8.879 1.00 89.12 93 LEU A O 1
ATOM 745 N N . VAL A 1 94 ? -5.900 0.885 -9.913 1.00 85.06 94 VAL A N 1
ATOM 746 C CA . VAL A 1 94 ? -6.145 0.138 -11.153 1.00 85.06 94 VAL A CA 1
ATOM 747 C C . VAL A 1 94 ? -4.958 0.313 -12.098 1.00 85.06 94 VAL A C 1
ATOM 749 O O . VAL A 1 94 ? -4.553 1.444 -12.405 1.00 85.06 94 VAL A O 1
ATOM 752 N N . SER A 1 95 ? -4.386 -0.814 -12.533 1.00 74.12 95 SER A N 1
ATOM 753 C CA . SER A 1 95 ? -3.280 -0.888 -13.502 1.00 74.12 95 SER A CA 1
ATOM 754 C C . SER A 1 95 ? -2.080 0.008 -13.153 1.00 74.12 95 SER A C 1
ATOM 756 O O . SER A 1 95 ? -1.438 0.567 -14.037 1.00 74.12 95 SER A O 1
ATOM 758 N N . GLY A 1 96 ? -1.812 0.240 -11.862 1.00 68.31 96 GLY A N 1
ATOM 759 C CA . GLY A 1 96 ? -0.708 1.098 -11.404 1.00 68.31 96 GLY A CA 1
ATOM 760 C C . GLY A 1 96 ? -0.882 2.608 -11.660 1.00 68.31 96 GLY A C 1
ATOM 761 O O . GLY A 1 96 ? 0.006 3.401 -11.336 1.00 68.31 96 GLY A O 1
ATOM 762 N N . ILE A 1 97 ? -2.003 3.047 -12.246 1.00 71.06 97 ILE A N 1
ATOM 763 C CA . ILE A 1 97 ? -2.147 4.406 -12.797 1.00 71.06 97 ILE A CA 1
ATOM 764 C C . ILE A 1 97 ? -3.324 5.155 -12.174 1.00 71.06 97 ILE A C 1
ATOM 766 O O . ILE A 1 97 ? -3.172 6.328 -11.794 1.00 71.06 97 ILE A O 1
ATOM 770 N N . HIS A 1 98 ? -4.485 4.506 -12.089 1.00 78.00 98 HIS A N 1
ATOM 771 C CA . HIS A 1 98 ? -5.737 5.145 -11.705 1.00 78.00 98 HIS A CA 1
ATOM 772 C C . HIS A 1 98 ? -6.087 4.834 -10.251 1.00 78.00 98 HIS A C 1
ATOM 774 O O . HIS A 1 98 ? -6.134 3.676 -9.857 1.00 78.00 98 HIS A O 1
ATOM 780 N N . TRP A 1 99 ? -6.312 5.882 -9.456 1.00 81.69 99 TRP A N 1
ATOM 781 C CA . TRP A 1 99 ? -6.736 5.754 -8.063 1.00 81.69 99 TRP A CA 1
ATOM 782 C C . TRP A 1 99 ? -8.248 5.954 -7.956 1.00 81.69 99 TRP A C 1
ATOM 784 O O . TRP A 1 99 ? -8.739 7.047 -8.275 1.00 81.69 99 TRP A O 1
ATOM 794 N N . GLU A 1 100 ? -8.943 4.937 -7.449 1.00 84.38 100 GLU A N 1
ATOM 795 C CA . GLU A 1 100 ? -10.357 4.997 -7.082 1.00 84.38 100 GLU A CA 1
ATOM 796 C C . GLU A 1 100 ? -10.498 5.032 -5.564 1.00 84.38 100 GLU A C 1
ATOM 798 O O . GLU A 1 100 ? -10.044 4.127 -4.865 1.00 84.38 100 GLU A O 1
ATOM 803 N N . GLU A 1 101 ? -11.163 6.063 -5.058 1.00 78.38 101 GLU A N 1
ATOM 804 C CA . GLU A 1 101 ? -11.536 6.140 -3.650 1.00 78.38 101 GLU A CA 1
ATOM 805 C C . GLU A 1 101 ? -12.839 5.359 -3.449 1.00 78.38 101 GLU A C 1
ATOM 807 O O . GLU A 1 101 ? -13.762 5.480 -4.261 1.00 78.38 101 GLU A O 1
ATOM 812 N N . LYS A 1 102 ? -12.895 4.519 -2.413 1.00 74.00 102 LYS A N 1
ATOM 813 C CA . LYS A 1 102 ? -14.109 3.781 -2.045 1.00 74.00 102 LYS A CA 1
ATOM 814 C C . LYS A 1 102 ? -14.599 4.287 -0.678 1.00 74.00 102 LYS A C 1
ATOM 816 O O . LYS A 1 102 ? -13.758 4.697 0.123 1.00 74.00 102 LYS A O 1
ATOM 821 N N . PRO A 1 103 ? -15.927 4.363 -0.481 1.00 57.31 103 PRO A N 1
ATOM 822 C CA . PRO A 1 103 ? -16.541 4.971 0.700 1.00 57.31 103 PRO A CA 1
ATOM 823 C C . PRO A 1 103 ? -16.303 4.184 1.994 1.00 57.31 103 PRO A C 1
ATOM 825 O O . PRO A 1 103 ? -16.232 2.937 1.932 1.00 57.31 103 PRO A O 1
#

Nearest PDB structures (foldseek):
  6tc0-assembly1_B  TM=4.666E-01  e=7.016E+00  Drosophila melanogaster

Foldseek 3Di:
DDDPVVVVVVVVVLVVLLVVLVVCVVVVQWDADQVVLEIEHACVCPPPDDPVSVLVNQLSVVCNSVPPPVPNRPLQDWRWYAYPPPRDTQWIDHSSHDTGGDD

Mean predicted aligned error: 6.97 Å

Radius of gyration: 14.24 Å; Cα contacts (8 Å, |Δi|>4): 131; chains: 1; bounding box: 42×31×35 Å

Sequence (103 aa):
MGSTKGNQADIAQIAAKIDATKKLLELKLLQISFADNKVKLYKELWAGKERSFRKSFAKNIYVYCGVILKEDFDKTLPLDFFDIESGKLIGRLVSGIHWEEKP

pLDDT: mean 80.57, std 11.62, range [42.94, 93.75]